Protein AF-A0A843D085-F1 (afdb_monomer_lite)

Sequence (127 aa):
MNTGEIKHKYNLVAVIAAVGAILALIGIVMAYMDPGFIDWFDLVVFALLVICAVQNIMPSIDKWRPILNIIIGIFAIIITSFDYIAIANGVEAESFMDVGYGIWIAFIGTILFTIFSISDYMYKRSE

Structure (mmCIF, N/CA/C/O backbone):
data_AF-A0A843D085-F1
#
_entry.id   AF-A0A843D085-F1
#
loop_
_atom_site.group_PDB
_atom_site.id
_atom_site.type_symbol
_atom_site.label_atom_id
_atom_site.label_alt_id
_atom_site.label_comp_id
_atom_site.label_asym_id
_atom_site.label_entity_id
_atom_site.label_seq_id
_atom_site.pdbx_PDB_ins_code
_atom_site.Cartn_x
_atom_site.Cartn_y
_atom_site.Cartn_z
_atom_site.occupancy
_atom_site.B_iso_or_equiv
_atom_site.auth_seq_id
_atom_site.auth_comp_id
_atom_site.auth_asym_id
_atom_site.auth_atom_id
_atom_site.pdbx_PDB_model_num
ATOM 1 N N . MET A 1 1 ? -19.407 9.107 24.678 1.00 56.06 1 MET A N 1
ATOM 2 C CA . MET A 1 1 ? -19.463 8.750 23.244 1.00 56.06 1 MET A CA 1
ATOM 3 C C . MET A 1 1 ? -20.033 7.343 23.139 1.00 56.06 1 MET A C 1
ATOM 5 O O . MET A 1 1 ? -19.668 6.515 23.966 1.00 56.06 1 MET A O 1
ATOM 9 N N . ASN A 1 2 ? -20.962 7.087 22.219 1.00 66.00 2 ASN A N 1
ATOM 10 C CA . ASN A 1 2 ? -21.599 5.776 22.087 1.00 66.00 2 ASN A CA 1
ATOM 11 C C . ASN A 1 2 ? -20.595 4.780 21.472 1.00 66.00 2 ASN A C 1
ATOM 13 O O . ASN A 1 2 ? -20.092 5.008 20.373 1.00 66.00 2 ASN A O 1
ATOM 17 N N . THR A 1 3 ? -20.276 3.692 22.173 1.00 61.97 3 THR A N 1
ATOM 18 C CA . THR A 1 3 ? -19.277 2.688 21.750 1.00 61.97 3 THR A CA 1
ATOM 19 C C . THR A 1 3 ? -19.607 2.043 20.399 1.00 61.97 3 THR A C 1
ATOM 21 O O . THR A 1 3 ? -18.703 1.618 19.680 1.00 61.97 3 THR A O 1
ATOM 24 N N . GLY A 1 4 ? -20.886 2.023 20.003 1.00 66.94 4 GLY A N 1
ATOM 25 C CA . GLY A 1 4 ? -21.315 1.560 18.679 1.00 66.94 4 GLY A CA 1
ATOM 26 C C . GLY A 1 4 ? -20.873 2.466 17.521 1.00 66.94 4 GLY A C 1
ATOM 27 O O . GLY A 1 4 ? -20.440 1.965 16.484 1.00 66.94 4 GLY A O 1
ATOM 28 N N . GLU A 1 5 ? -20.915 3.790 17.697 1.00 66.69 5 GLU A N 1
ATOM 29 C CA . GLU A 1 5 ? -20.509 4.756 16.660 1.00 66.69 5 GLU A CA 1
ATOM 30 C C . GLU A 1 5 ? -18.995 4.735 16.426 1.00 66.69 5 GLU A C 1
ATOM 32 O O . GLU A 1 5 ? -18.532 4.830 15.290 1.00 66.69 5 GLU A O 1
ATOM 37 N N . ILE A 1 6 ? -18.232 4.564 17.506 1.00 64.50 6 ILE A N 1
ATOM 38 C CA . ILE A 1 6 ? -16.773 4.415 17.494 1.00 64.50 6 ILE A CA 1
ATOM 39 C C . ILE A 1 6 ? -16.367 3.188 16.666 1.00 64.50 6 ILE A C 1
ATOM 41 O O . ILE A 1 6 ? -15.570 3.286 15.731 1.00 64.50 6 ILE A O 1
ATOM 45 N N . LYS A 1 7 ? -16.987 2.034 16.944 1.00 67.38 7 LYS A N 1
ATOM 46 C CA . LYS A 1 7 ? -16.698 0.776 16.242 1.00 67.38 7 LYS A CA 1
ATOM 47 C C . LYS A 1 7 ? -17.035 0.848 14.748 1.00 67.38 7 LYS A C 1
ATOM 49 O O . LYS A 1 7 ? -16.314 0.286 13.925 1.00 67.38 7 LYS A O 1
ATOM 54 N N . HIS A 1 8 ? -18.106 1.553 14.385 1.00 70.50 8 HIS A N 1
ATOM 55 C CA . HIS A 1 8 ? -18.487 1.749 12.986 1.00 70.50 8 HIS A CA 1
ATOM 56 C C . HIS A 1 8 ? -17.480 2.626 12.225 1.00 70.50 8 HIS A C 1
ATOM 58 O O . HIS A 1 8 ? -17.078 2.272 11.117 1.00 70.50 8 HIS A O 1
ATOM 64 N N . LYS A 1 9 ? -17.015 3.725 12.837 1.00 71.25 9 LYS A N 1
ATOM 65 C CA . LYS A 1 9 ? -15.972 4.588 12.257 1.00 71.25 9 LYS A CA 1
ATOM 66 C C . LYS A 1 9 ? -14.658 3.834 12.049 1.00 71.25 9 LYS A C 1
ATOM 68 O O . LYS A 1 9 ? -14.076 3.939 10.974 1.00 71.25 9 LYS A O 1
ATOM 73 N N . TYR A 1 10 ? -14.240 3.032 13.028 1.00 72.75 10 TYR A N 1
ATOM 74 C CA . TYR A 1 10 ? -13.047 2.188 12.918 1.00 72.75 10 TYR A CA 1
ATOM 75 C C . TYR A 1 10 ? -13.136 1.207 11.735 1.00 72.75 10 TYR A C 1
ATOM 77 O O . TYR A 1 10 ? -12.223 1.129 10.911 1.00 72.75 10 TYR A O 1
ATOM 85 N N . ASN A 1 11 ? -14.270 0.513 11.596 1.00 76.88 11 ASN A N 1
ATOM 86 C CA . ASN A 1 11 ? -14.483 -0.412 10.483 1.00 76.88 11 ASN A CA 1
ATOM 87 C C . ASN A 1 11 ? -14.422 0.296 9.122 1.00 76.88 11 ASN A C 1
ATOM 89 O O . ASN A 1 11 ? -13.852 -0.246 8.179 1.00 76.88 11 ASN A O 1
ATOM 93 N N . LEU A 1 12 ? -14.972 1.508 9.017 1.00 82.44 12 LEU A N 1
ATOM 94 C CA . LEU A 1 12 ? -14.929 2.280 7.778 1.00 82.44 12 LEU A CA 1
ATOM 95 C C . LEU A 1 12 ? -13.491 2.667 7.392 1.00 82.44 12 LEU A C 1
ATOM 97 O O . LEU A 1 12 ? -13.108 2.492 6.238 1.00 82.44 12 LEU A O 1
ATOM 101 N N . VAL A 1 13 ? -12.682 3.142 8.345 1.00 83.94 13 VAL A N 1
ATOM 102 C CA . VAL A 1 13 ? -11.276 3.516 8.091 1.00 83.94 13 VAL A CA 1
ATOM 103 C C . VAL A 1 13 ? -10.455 2.303 7.643 1.00 83.94 13 VAL A C 1
ATOM 105 O O . VAL A 1 13 ? -9.710 2.400 6.667 1.00 83.94 13 VAL A O 1
ATOM 108 N N . ALA A 1 14 ? -10.634 1.152 8.297 1.00 79.00 14 ALA A N 1
ATOM 109 C CA . ALA A 1 14 ? -9.949 -0.086 7.928 1.00 79.00 14 ALA A CA 1
ATOM 110 C C . ALA A 1 14 ? -10.320 -0.558 6.509 1.00 79.00 14 ALA A C 1
ATOM 112 O O . ALA A 1 14 ? -9.439 -0.921 5.727 1.00 79.00 14 ALA A O 1
ATOM 113 N N . VAL A 1 15 ? -11.605 -0.480 6.141 1.00 83.00 15 VAL A N 1
ATOM 114 C CA . VAL A 1 15 ? -12.078 -0.828 4.791 1.00 83.00 15 VAL A CA 1
ATOM 115 C C . VAL A 1 15 ? -11.473 0.097 3.735 1.00 83.00 15 VAL A C 1
ATOM 117 O O . VAL A 1 15 ? -10.990 -0.387 2.714 1.00 83.00 15 VAL A O 1
ATOM 120 N N . ILE A 1 16 ? -11.436 1.412 3.971 1.00 85.12 16 ILE A N 1
ATOM 121 C CA . ILE A 1 16 ? -10.856 2.354 3.001 1.00 85.12 16 ILE A CA 1
ATOM 122 C C . ILE A 1 16 ? -9.341 2.133 2.856 1.00 85.12 16 ILE A C 1
ATOM 124 O O . ILE A 1 16 ? -8.825 2.154 1.737 1.00 85.12 16 ILE A O 1
ATOM 128 N N . ALA A 1 17 ? -8.631 1.849 3.953 1.00 85.31 17 ALA A N 1
ATOM 129 C CA . ALA A 1 17 ? -7.216 1.488 3.893 1.00 85.31 17 ALA A CA 1
ATOM 130 C C . ALA A 1 17 ? -6.990 0.213 3.057 1.00 85.31 17 ALA A C 1
ATOM 132 O O . ALA A 1 17 ? -6.090 0.183 2.218 1.00 85.31 17 ALA A O 1
ATOM 133 N N . ALA A 1 18 ? -7.834 -0.814 3.223 1.00 83.31 18 ALA A N 1
ATOM 134 C CA . ALA A 1 18 ? -7.769 -2.031 2.412 1.00 83.31 18 ALA A CA 1
ATOM 135 C C . ALA A 1 18 ? -7.980 -1.741 0.915 1.00 83.31 18 ALA A C 1
ATOM 137 O O . ALA A 1 18 ? -7.246 -2.266 0.080 1.00 83.31 18 ALA A O 1
ATOM 138 N N . VAL A 1 19 ? -8.932 -0.867 0.572 1.00 86.50 19 VAL A N 1
ATOM 139 C CA . VAL A 1 19 ? -9.175 -0.442 -0.817 1.00 86.50 19 VAL A CA 1
ATOM 140 C C . VAL A 1 19 ? -7.958 0.281 -1.399 1.00 86.50 19 VAL A C 1
ATOM 142 O O . VAL A 1 19 ? -7.558 -0.025 -2.520 1.00 86.50 19 VAL A O 1
ATOM 145 N N . GLY A 1 20 ? -7.324 1.181 -0.640 1.00 84.69 20 GLY A N 1
ATOM 146 C CA . GLY A 1 20 ? -6.084 1.843 -1.064 1.00 84.69 20 GLY A CA 1
ATOM 147 C C . GLY A 1 20 ? -4.961 0.845 -1.371 1.00 84.69 20 GLY A C 1
ATOM 148 O O . GLY A 1 20 ? -4.320 0.940 -2.416 1.00 84.69 20 GLY A O 1
ATOM 149 N N . ALA A 1 21 ? -4.779 -0.166 -0.516 1.00 84.69 21 ALA A N 1
ATOM 150 C CA . ALA A 1 21 ? -3.787 -1.219 -0.739 1.00 84.69 21 ALA A CA 1
ATOM 151 C C . ALA A 1 21 ? -4.098 -2.064 -1.990 1.00 84.69 21 ALA A C 1
ATOM 153 O O . ALA A 1 21 ? -3.189 -2.389 -2.747 1.00 84.69 21 ALA A O 1
ATOM 154 N N . ILE A 1 22 ? -5.370 -2.380 -2.257 1.00 85.44 22 ILE A N 1
ATOM 155 C CA . ILE A 1 22 ? -5.778 -3.106 -3.474 1.00 85.44 22 ILE A CA 1
ATOM 156 C C . ILE A 1 22 ? -5.497 -2.279 -4.732 1.00 85.44 22 ILE A C 1
ATOM 158 O O . ILE A 1 22 ? -4.961 -2.813 -5.700 1.00 85.44 22 ILE A O 1
ATOM 162 N N . LEU A 1 23 ? -5.813 -0.981 -4.718 1.00 84.62 23 LEU A N 1
ATOM 163 C CA . LEU A 1 23 ? -5.483 -0.082 -5.828 1.00 84.62 23 LEU A CA 1
ATOM 164 C C . LEU A 1 23 ? -3.971 -0.032 -6.060 1.00 84.62 23 LEU A C 1
ATOM 166 O O . LEU A 1 23 ? -3.532 -0.147 -7.200 1.00 84.62 23 LEU A O 1
ATOM 170 N N . ALA A 1 24 ? -3.181 0.047 -4.984 1.00 83.62 24 ALA A N 1
ATOM 171 C CA . ALA A 1 24 ? -1.727 0.000 -5.073 1.00 83.62 24 ALA A CA 1
ATOM 172 C C . ALA A 1 24 ? -1.240 -1.274 -5.782 1.00 83.62 24 ALA A C 1
ATOM 174 O O . ALA A 1 24 ? -0.467 -1.197 -6.731 1.00 83.62 24 ALA A O 1
ATOM 175 N N . LEU A 1 25 ? -1.748 -2.437 -5.363 1.00 83.31 25 LEU A N 1
ATOM 176 C CA . LEU A 1 25 ? -1.407 -3.736 -5.948 1.00 83.31 25 LEU A CA 1
ATOM 177 C C . LEU A 1 25 ? -1.776 -3.825 -7.430 1.00 83.31 25 LEU A C 1
ATOM 179 O O . LEU A 1 25 ? -0.977 -4.315 -8.221 1.00 83.31 25 LEU A O 1
ATOM 183 N N . ILE A 1 26 ? -2.964 -3.346 -7.810 1.00 83.81 26 ILE A N 1
ATOM 184 C CA . ILE A 1 26 ? -3.398 -3.320 -9.214 1.00 83.81 26 ILE A CA 1
ATOM 185 C C . ILE A 1 26 ? -2.441 -2.466 -10.041 1.00 83.81 26 ILE A C 1
ATOM 187 O O . ILE A 1 26 ? -1.992 -2.912 -11.091 1.00 83.81 26 ILE A O 1
ATOM 191 N N . GLY A 1 27 ? -2.104 -1.270 -9.557 1.00 78.44 27 GLY A N 1
ATOM 192 C CA . GLY A 1 27 ? -1.193 -0.380 -10.265 1.00 78.44 27 GLY A CA 1
ATOM 193 C C . GLY A 1 27 ? 0.196 -0.986 -10.461 1.00 78.44 27 GLY A C 1
ATOM 194 O O . GLY A 1 27 ? 0.730 -0.945 -11.564 1.00 78.44 27 GLY A O 1
ATOM 195 N N . ILE A 1 28 ? 0.729 -1.627 -9.417 1.00 78.69 28 ILE A N 1
ATOM 196 C CA . ILE A 1 28 ? 2.006 -2.349 -9.463 1.00 78.69 28 ILE A CA 1
ATOM 197 C C . ILE A 1 28 ? 1.951 -3.481 -10.504 1.00 78.69 28 ILE A C 1
ATOM 199 O O . ILE A 1 28 ? 2.817 -3.572 -11.368 1.00 78.69 28 ILE A O 1
ATOM 203 N N . VAL A 1 29 ? 0.905 -4.315 -10.484 1.00 79.75 29 VAL A N 1
ATOM 204 C CA . VAL A 1 29 ? 0.737 -5.403 -11.466 1.00 79.75 29 VAL A CA 1
ATOM 205 C C . VAL A 1 29 ? 0.637 -4.858 -12.887 1.00 79.75 29 VAL A C 1
ATOM 207 O O . VAL A 1 29 ? 1.285 -5.393 -13.779 1.00 79.75 29 VAL A O 1
ATOM 210 N N . MET A 1 30 ? -0.146 -3.799 -13.098 1.00 75.81 30 MET A N 1
ATOM 211 C CA . MET A 1 30 ? -0.306 -3.172 -14.411 1.00 75.81 30 MET A CA 1
ATOM 212 C C . MET A 1 30 ? 1.008 -2.583 -14.927 1.00 75.81 30 MET A C 1
ATOM 214 O O . MET A 1 30 ? 1.316 -2.752 -16.102 1.00 75.81 30 MET A O 1
ATOM 218 N N . ALA A 1 31 ? 1.794 -1.941 -14.059 1.00 73.75 31 ALA A N 1
ATOM 219 C CA . ALA A 1 31 ? 3.104 -1.410 -14.423 1.00 73.75 31 ALA A CA 1
ATOM 220 C C . ALA A 1 31 ? 4.102 -2.527 -14.791 1.00 73.75 31 ALA A C 1
ATOM 222 O O . ALA A 1 31 ? 4.947 -2.343 -15.661 1.00 73.75 31 ALA A O 1
ATOM 223 N N . TYR A 1 32 ? 3.987 -3.705 -14.174 1.00 70.62 32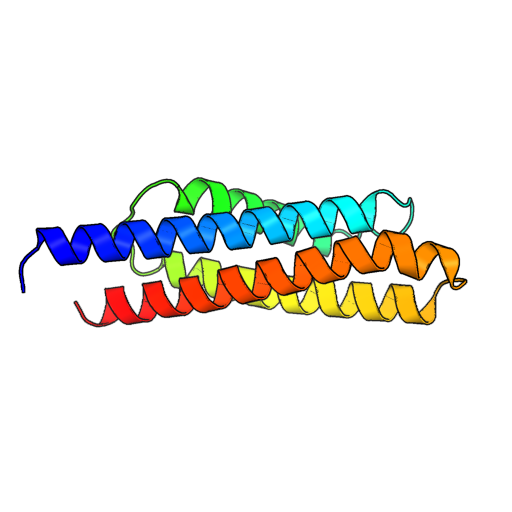 TYR A N 1
ATOM 224 C CA . TYR A 1 32 ? 4.919 -4.820 -14.378 1.00 70.62 32 TYR A CA 1
ATOM 225 C C . TYR A 1 32 ? 4.478 -5.868 -15.407 1.00 70.62 32 TYR A C 1
ATOM 227 O O . TYR A 1 32 ? 5.155 -6.885 -15.566 1.00 70.62 32 TYR A O 1
ATOM 235 N N . MET A 1 33 ? 3.371 -5.658 -16.128 1.00 69.06 33 MET A N 1
ATOM 236 C CA . MET A 1 33 ? 3.009 -6.526 -17.259 1.00 69.06 33 MET A CA 1
ATOM 237 C C . MET A 1 33 ? 3.990 -6.415 -18.443 1.00 69.06 33 MET A C 1
ATOM 239 O O . MET A 1 33 ? 3.922 -7.245 -19.349 1.00 69.06 33 MET A O 1
ATOM 243 N N . ASP A 1 34 ? 4.927 -5.460 -18.407 1.00 61.59 34 ASP A N 1
ATOM 244 C CA . ASP A 1 34 ? 6.024 -5.323 -19.367 1.00 61.59 34 ASP A CA 1
ATOM 245 C C . ASP A 1 34 ? 7.325 -5.971 -18.820 1.00 61.59 34 ASP A C 1
ATOM 247 O O . ASP A 1 34 ? 7.771 -5.644 -17.711 1.00 61.59 34 ASP A O 1
ATOM 251 N N . PRO A 1 35 ? 7.954 -6.925 -19.536 1.00 51.22 35 PRO A N 1
ATOM 252 C CA . PRO A 1 35 ? 9.081 -7.693 -19.013 1.00 51.22 35 PRO A CA 1
ATOM 253 C C . PRO A 1 35 ? 10.364 -6.850 -18.930 1.00 51.22 35 PRO A C 1
ATOM 255 O O . PRO A 1 35 ? 10.979 -6.534 -19.944 1.00 51.22 35 PRO A O 1
ATOM 258 N N . GLY A 1 36 ? 10.818 -6.554 -17.707 1.00 57.22 36 GLY A N 1
ATOM 259 C CA . GLY A 1 36 ? 12.134 -5.936 -17.475 1.00 57.22 36 GLY A CA 1
ATOM 260 C C . GLY A 1 36 ? 12.321 -5.158 -16.169 1.00 57.22 36 GLY A C 1
ATOM 261 O O . GLY A 1 36 ? 13.450 -4.782 -15.873 1.00 57.22 36 GLY A O 1
ATOM 262 N N . PHE A 1 37 ? 11.257 -4.933 -15.389 1.00 60.38 37 PHE A N 1
ATOM 263 C CA . PHE A 1 37 ? 11.257 -3.929 -14.312 1.00 60.38 37 PHE A CA 1
ATOM 264 C C . PHE A 1 37 ? 11.070 -4.456 -12.875 1.00 60.38 37 PHE A C 1
ATOM 266 O O . PHE A 1 37 ? 10.940 -3.643 -11.975 1.00 60.38 37 PHE A O 1
ATOM 273 N N . ILE A 1 38 ? 11.061 -5.774 -12.624 1.00 61.28 38 ILE A N 1
ATOM 274 C CA . ILE A 1 38 ? 10.846 -6.305 -11.260 1.00 61.28 38 ILE A CA 1
ATOM 275 C C . ILE A 1 38 ? 12.182 -6.535 -10.540 1.00 61.28 38 ILE A C 1
ATOM 277 O O . ILE A 1 38 ? 12.914 -7.471 -10.885 1.00 61.28 38 ILE A O 1
ATOM 281 N N . ASP A 1 39 ? 12.456 -5.747 -9.499 1.00 69.25 39 ASP A N 1
ATOM 282 C CA . ASP A 1 39 ? 13.500 -6.021 -8.508 1.00 69.25 39 ASP A CA 1
ATOM 283 C C . ASP A 1 39 ? 12.933 -6.820 -7.311 1.00 69.25 39 ASP A C 1
ATOM 285 O O . ASP A 1 39 ? 11.729 -6.880 -7.039 1.00 69.25 39 ASP A O 1
ATOM 289 N N . TRP A 1 40 ? 13.817 -7.459 -6.545 1.00 71.94 40 TRP A N 1
ATOM 290 C CA . TRP A 1 40 ? 13.475 -8.175 -5.315 1.00 71.94 40 TRP A CA 1
ATOM 291 C C . TRP A 1 40 ? 12.793 -7.277 -4.280 1.00 71.94 40 TRP A C 1
ATOM 293 O O . TRP A 1 40 ? 11.977 -7.761 -3.492 1.00 71.94 40 TRP A O 1
ATOM 303 N N . PHE A 1 41 ? 13.113 -5.983 -4.272 1.00 71.06 41 PHE A N 1
ATOM 304 C CA . PHE A 1 41 ? 12.506 -5.019 -3.359 1.00 71.06 41 PHE A CA 1
ATOM 305 C C . PHE A 1 41 ? 11.017 -4.783 -3.673 1.00 71.06 41 PHE A C 1
ATOM 307 O O . PHE A 1 41 ? 10.198 -4.714 -2.750 1.00 71.06 41 PHE A O 1
ATOM 314 N N . ASP A 1 42 ? 10.645 -4.799 -4.952 1.00 72.38 42 ASP A N 1
ATOM 315 C CA . ASP A 1 42 ? 9.264 -4.618 -5.416 1.00 72.38 42 ASP A CA 1
ATOM 316 C C . ASP A 1 42 ? 8.392 -5.810 -5.031 1.00 72.38 42 ASP A C 1
ATOM 318 O O . ASP A 1 42 ? 7.280 -5.649 -4.525 1.00 72.38 42 ASP A O 1
ATOM 322 N N . LEU A 1 43 ? 8.937 -7.025 -5.164 1.00 77.75 43 LEU A N 1
ATOM 323 C CA . LEU A 1 43 ? 8.276 -8.256 -4.723 1.00 77.75 43 LEU A CA 1
ATOM 324 C C . LEU A 1 43 ? 8.009 -8.261 -3.214 1.00 77.75 43 LEU A C 1
ATOM 326 O O . LEU A 1 43 ? 6.944 -8.703 -2.770 1.00 77.75 43 LEU A O 1
ATOM 330 N N . VAL A 1 44 ? 8.956 -7.760 -2.417 1.00 81.50 44 VAL A N 1
ATOM 331 C CA . VAL A 1 44 ? 8.800 -7.664 -0.960 1.00 81.50 44 VAL A CA 1
ATOM 332 C C . VAL A 1 44 ? 7.689 -6.681 -0.603 1.00 81.50 44 VAL A C 1
ATOM 334 O O . VAL A 1 44 ? 6.810 -7.018 0.193 1.00 81.50 44 VAL A O 1
ATOM 337 N N . VAL A 1 45 ? 7.678 -5.489 -1.199 1.00 77.69 45 VAL A N 1
ATOM 338 C CA . VAL A 1 45 ? 6.637 -4.490 -0.914 1.00 77.69 45 VAL A CA 1
ATOM 339 C C . VAL A 1 45 ? 5.270 -4.925 -1.432 1.00 77.69 45 VAL A C 1
ATOM 341 O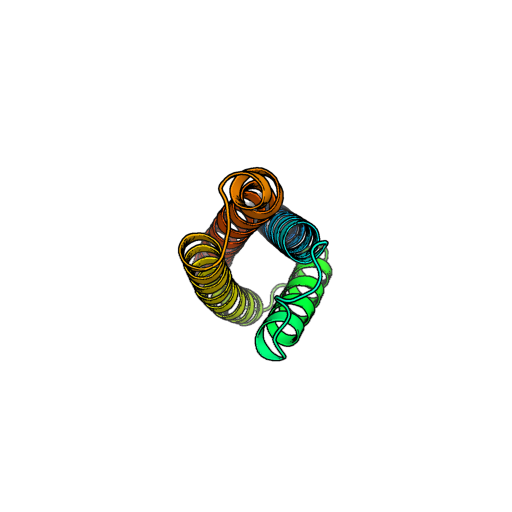 O . VAL A 1 45 ? 4.272 -4.738 -0.733 1.00 77.69 45 VAL A O 1
ATOM 344 N N . PHE A 1 46 ? 5.216 -5.593 -2.581 1.00 81.19 46 PHE A N 1
ATOM 345 C CA . PHE A 1 46 ? 3.997 -6.217 -3.082 1.00 81.19 46 PHE A CA 1
ATOM 346 C C . PHE A 1 46 ? 3.436 -7.237 -2.079 1.00 81.19 46 PHE A C 1
ATOM 348 O O . PHE A 1 46 ? 2.271 -7.150 -1.686 1.00 81.19 46 PHE A O 1
ATOM 355 N N . ALA A 1 47 ? 4.267 -8.162 -1.588 1.00 83.75 47 ALA A N 1
ATOM 356 C CA . ALA A 1 47 ? 3.846 -9.151 -0.596 1.00 83.75 47 ALA A CA 1
ATOM 357 C C . ALA A 1 47 ? 3.353 -8.495 0.708 1.00 83.75 47 ALA A C 1
ATOM 359 O O . ALA A 1 47 ? 2.334 -8.907 1.270 1.00 83.75 47 ALA A O 1
ATOM 360 N N . LEU A 1 48 ? 4.032 -7.441 1.167 1.00 82.19 48 LEU A N 1
ATOM 361 C CA . LEU A 1 48 ? 3.633 -6.677 2.349 1.00 82.19 48 LEU A CA 1
ATOM 362 C C . LEU A 1 48 ? 2.281 -5.973 2.155 1.00 82.19 48 LEU A C 1
ATOM 364 O O . LEU A 1 48 ? 1.438 -6.026 3.051 1.00 82.19 48 LEU A O 1
ATOM 368 N N . LEU A 1 49 ? 2.029 -5.385 0.984 1.00 80.94 49 LEU A N 1
ATOM 369 C CA . LEU A 1 49 ? 0.741 -4.770 0.646 1.00 80.94 49 LEU A CA 1
ATOM 370 C C . LEU A 1 49 ? -0.399 -5.797 0.591 1.00 80.94 49 LEU A C 1
ATOM 372 O O . LEU A 1 49 ? -1.489 -5.511 1.092 1.00 80.94 49 LEU A O 1
ATOM 376 N N . VAL A 1 50 ? -0.154 -7.001 0.061 1.00 84.25 50 VAL A N 1
ATOM 377 C CA . VAL A 1 50 ? -1.133 -8.106 0.095 1.00 84.25 50 VAL A CA 1
ATOM 378 C C . VAL A 1 50 ? -1.478 -8.473 1.537 1.00 84.25 50 VAL A C 1
ATOM 380 O O . VAL A 1 50 ? -2.657 -8.555 1.892 1.00 84.25 50 VAL A O 1
ATOM 383 N N . ILE A 1 51 ? -0.465 -8.645 2.391 1.00 83.38 51 ILE A N 1
ATOM 384 C CA . ILE A 1 51 ? -0.667 -8.948 3.813 1.00 83.38 51 ILE A CA 1
ATOM 385 C C . ILE A 1 51 ? -1.473 -7.827 4.482 1.00 83.38 51 ILE A C 1
ATOM 387 O O . ILE A 1 51 ? -2.445 -8.112 5.184 1.00 83.38 51 ILE A O 1
ATOM 391 N N . CYS A 1 52 ? -1.146 -6.559 4.221 1.00 80.19 52 CYS A N 1
ATOM 392 C CA . CYS A 1 52 ? -1.895 -5.414 4.736 1.00 80.19 52 CYS A CA 1
ATOM 393 C C . CYS A 1 52 ? -3.355 -5.410 4.281 1.00 80.19 52 CYS A C 1
ATOM 395 O O . CYS A 1 52 ? -4.243 -5.191 5.108 1.00 80.19 52 CYS A O 1
ATOM 397 N N . ALA A 1 53 ? -3.627 -5.646 2.996 1.00 79.38 53 ALA A N 1
ATOM 398 C CA . ALA A 1 53 ? -4.986 -5.675 2.462 1.00 79.38 53 ALA A CA 1
ATOM 399 C C . ALA A 1 53 ? -5.822 -6.764 3.151 1.00 79.38 53 ALA A C 1
ATOM 401 O O . ALA A 1 53 ? -6.898 -6.472 3.675 1.00 79.38 53 ALA A O 1
ATOM 402 N N . VAL A 1 54 ? -5.290 -7.988 3.245 1.00 80.81 54 VAL A N 1
ATOM 403 C CA . VAL A 1 54 ? -5.967 -9.118 3.904 1.00 80.81 54 VAL A CA 1
ATOM 404 C C . VAL A 1 54 ? -6.222 -8.821 5.374 1.00 80.81 54 VAL A C 1
ATOM 406 O O . VAL A 1 54 ? -7.329 -9.021 5.875 1.00 80.81 54 VAL A O 1
ATOM 409 N N . GLN A 1 55 ? -5.212 -8.305 6.069 1.00 75.88 55 GLN A N 1
ATOM 410 C CA . GLN A 1 55 ? -5.359 -7.967 7.469 1.00 75.88 55 GLN A CA 1
ATOM 411 C C . GLN A 1 55 ? -6.424 -6.870 7.658 1.00 75.88 55 GLN A C 1
ATOM 413 O O . GLN A 1 55 ? -7.209 -6.954 8.601 1.00 75.88 55 GLN A O 1
ATOM 418 N N . ASN A 1 56 ? -6.486 -5.843 6.796 1.00 74.81 56 ASN A N 1
ATOM 419 C CA . ASN A 1 56 ? -7.393 -4.687 6.953 1.00 74.81 56 ASN A CA 1
ATOM 420 C C . ASN A 1 56 ? -8.866 -5.000 6.686 1.00 74.81 56 ASN A C 1
ATOM 422 O O . ASN A 1 56 ? -9.726 -4.246 7.135 1.00 74.81 56 ASN A O 1
ATOM 426 N N . ILE A 1 57 ? -9.166 -6.141 6.070 1.00 69.50 57 ILE A N 1
ATOM 427 C CA . ILE A 1 57 ? -10.538 -6.646 5.944 1.00 69.50 57 ILE A CA 1
ATOM 428 C C . ILE A 1 57 ? -11.089 -7.111 7.303 1.00 69.50 57 ILE A C 1
ATOM 430 O O . ILE A 1 57 ? -12.296 -7.047 7.538 1.00 69.50 57 ILE A O 1
ATOM 434 N N . MET A 1 58 ? -10.222 -7.541 8.226 1.00 67.00 58 MET A N 1
ATOM 435 C CA . MET A 1 58 ? -10.629 -7.943 9.571 1.00 67.00 58 MET A CA 1
ATOM 436 C C . MET A 1 58 ? -10.435 -6.793 10.572 1.00 67.00 58 MET A C 1
ATOM 438 O O . MET A 1 58 ? -9.314 -6.299 10.728 1.00 67.00 58 MET A O 1
ATOM 442 N N . PRO A 1 59 ? -11.486 -6.379 11.304 1.00 62.28 59 PRO A N 1
ATOM 443 C CA . PRO A 1 59 ? -11.357 -5.399 12.378 1.00 62.28 59 PRO A CA 1
ATOM 444 C C . PRO A 1 59 ? -10.374 -5.891 13.453 1.00 62.28 59 PRO A C 1
ATOM 446 O O . PRO A 1 59 ? -10.523 -6.998 13.967 1.00 62.28 59 PRO A O 1
ATOM 449 N N . SER A 1 60 ? -9.387 -5.073 13.824 1.00 69.00 60 SER A N 1
ATOM 450 C CA . SER A 1 60 ? -8.429 -5.369 14.897 1.00 69.00 60 SER A CA 1
ATOM 451 C C . SER A 1 60 ? -8.222 -4.171 15.821 1.00 69.00 60 SER A C 1
ATOM 453 O O . SER A 1 60 ? -7.916 -3.064 15.382 1.00 69.00 60 SER A O 1
ATOM 455 N N . ILE A 1 61 ? -8.298 -4.410 17.128 1.00 68.00 61 ILE A N 1
ATOM 456 C CA . ILE A 1 61 ? -7.984 -3.407 18.158 1.00 68.00 61 ILE A CA 1
ATOM 457 C C . ILE A 1 61 ? -6.475 -3.185 18.349 1.00 68.00 61 ILE A C 1
ATOM 459 O O . ILE A 1 61 ? -6.074 -2.376 19.181 1.00 68.00 61 ILE A O 1
ATOM 463 N N . ASP A 1 62 ? -5.628 -3.889 17.594 1.00 78.94 62 ASP A N 1
ATOM 464 C CA . ASP A 1 62 ? -4.181 -3.731 17.689 1.00 78.94 62 ASP A CA 1
ATOM 465 C C . ASP A 1 62 ? -3.746 -2.320 17.248 1.00 78.94 62 ASP A C 1
ATOM 467 O O . ASP A 1 62 ? -4.058 -1.859 16.138 1.00 78.94 62 ASP A O 1
ATOM 471 N N . LYS A 1 63 ? -3.023 -1.643 18.148 1.00 77.88 63 LYS A N 1
ATOM 472 C CA . LYS A 1 63 ? -2.483 -0.289 17.976 1.00 77.88 63 LYS A CA 1
ATOM 473 C C . LYS A 1 63 ? -1.212 -0.271 17.115 1.00 77.88 63 LYS A C 1
ATOM 475 O O . LYS A 1 63 ? -0.892 0.771 16.548 1.00 77.88 63 LYS A O 1
ATOM 480 N N . TRP A 1 64 ? -0.518 -1.403 16.969 1.00 80.88 64 TRP A N 1
ATOM 481 C CA . TRP A 1 64 ? 0.713 -1.519 16.170 1.00 80.88 64 TRP A CA 1
ATOM 482 C C . TRP A 1 64 ? 0.451 -1.751 14.689 1.00 80.88 64 TRP A C 1
ATOM 484 O O . TRP A 1 64 ? 1.206 -1.308 13.827 1.00 80.88 64 TRP A O 1
ATOM 494 N N . ARG A 1 65 ? -0.662 -2.405 14.388 1.00 82.44 65 ARG A N 1
ATOM 495 C CA . ARG A 1 65 ? -1.107 -2.699 13.032 1.00 82.44 65 ARG A CA 1
ATOM 496 C C . ARG A 1 65 ? -1.157 -1.485 12.091 1.00 82.44 65 ARG A C 1
ATOM 498 O O . ARG A 1 65 ? -0.592 -1.576 11.003 1.00 82.44 65 ARG A O 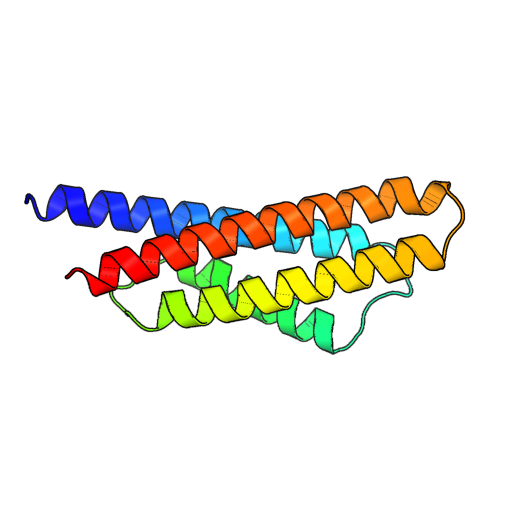1
ATOM 505 N N . PRO A 1 66 ? -1.752 -0.337 12.467 1.00 82.81 66 PRO A N 1
ATOM 506 C CA . PRO A 1 66 ? -1.720 0.834 11.599 1.00 82.81 66 PRO A CA 1
ATOM 507 C C . PRO A 1 66 ? -0.310 1.421 11.442 1.00 82.81 66 PRO A C 1
ATOM 509 O O . PRO A 1 66 ? -0.005 1.935 10.374 1.00 82.81 66 PRO A O 1
ATOM 512 N N . ILE A 1 67 ? 0.587 1.284 12.428 1.00 85.31 67 ILE A N 1
ATOM 513 C CA . ILE A 1 67 ? 1.993 1.713 12.293 1.00 85.31 67 ILE A CA 1
ATOM 514 C C . ILE A 1 67 ? 2.705 0.896 11.211 1.00 85.31 67 ILE A C 1
ATOM 516 O O . ILE A 1 67 ? 3.363 1.469 10.345 1.00 85.31 67 ILE A O 1
ATOM 520 N N . LEU A 1 68 ? 2.542 -0.430 11.225 1.00 85.19 68 LEU A N 1
ATOM 521 C CA . LEU A 1 68 ? 3.104 -1.304 10.191 1.00 85.19 68 LEU A CA 1
ATOM 522 C C . LEU A 1 68 ? 2.570 -0.941 8.801 1.00 85.19 68 LEU A C 1
ATOM 524 O O . LEU A 1 68 ? 3.350 -0.824 7.858 1.00 85.19 68 LEU A O 1
ATOM 528 N N . ASN A 1 69 ? 1.266 -0.680 8.690 1.00 85.81 69 ASN A N 1
ATOM 529 C CA . ASN A 1 69 ? 0.661 -0.241 7.436 1.00 85.81 69 ASN A CA 1
ATOM 530 C C . ASN A 1 69 ? 1.260 1.085 6.932 1.00 85.81 69 ASN A C 1
ATOM 532 O O . ASN A 1 69 ? 1.534 1.213 5.744 1.00 85.81 69 ASN A O 1
ATOM 536 N N . ILE A 1 70 ? 1.503 2.060 7.816 1.00 86.00 70 ILE A N 1
ATOM 537 C CA . ILE A 1 70 ? 2.131 3.341 7.445 1.00 86.00 70 ILE A CA 1
ATOM 538 C C . ILE A 1 70 ? 3.536 3.113 6.884 1.00 86.00 70 ILE A C 1
ATOM 540 O O . ILE A 1 70 ? 3.870 3.667 5.841 1.00 86.00 70 ILE A O 1
ATOM 544 N N . ILE A 1 71 ? 4.346 2.288 7.554 1.00 86.88 71 ILE A N 1
ATOM 545 C CA . ILE A 1 71 ? 5.708 1.964 7.107 1.00 86.88 71 ILE A CA 1
ATOM 546 C C . ILE A 1 71 ? 5.669 1.347 5.702 1.00 8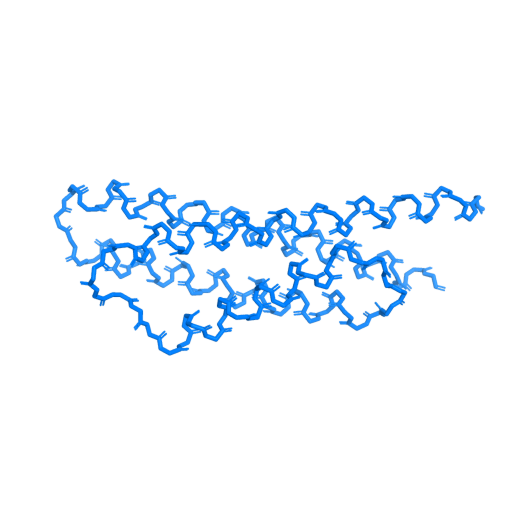6.88 71 ILE A C 1
ATOM 548 O O . ILE A 1 71 ? 6.394 1.788 4.813 1.00 86.88 71 ILE A O 1
ATOM 552 N N . ILE A 1 72 ? 4.782 0.373 5.487 1.00 86.38 72 ILE A N 1
ATOM 553 C CA . ILE A 1 72 ? 4.605 -0.299 4.192 1.00 86.38 72 ILE A CA 1
ATOM 554 C C . ILE A 1 72 ? 4.131 0.691 3.121 1.00 86.38 72 ILE A C 1
ATOM 556 O O . ILE A 1 72 ? 4.640 0.675 2.004 1.00 86.38 72 ILE A O 1
ATOM 560 N N . GLY A 1 73 ? 3.211 1.592 3.468 1.00 84.62 73 GLY A N 1
ATOM 561 C CA . GLY A 1 73 ? 2.717 2.629 2.566 1.00 84.62 73 GLY A CA 1
ATOM 562 C C . GLY A 1 73 ? 3.811 3.600 2.121 1.00 84.62 73 GLY A C 1
ATOM 563 O O . GLY A 1 73 ? 3.917 3.893 0.933 1.00 84.62 73 GLY A O 1
ATOM 564 N N . ILE A 1 74 ? 4.686 4.023 3.039 1.00 86.31 74 ILE A N 1
ATOM 565 C CA . ILE A 1 74 ? 5.844 4.874 2.723 1.00 86.31 74 ILE A CA 1
ATOM 566 C C . ILE A 1 74 ? 6.812 4.153 1.782 1.00 86.31 74 ILE A C 1
ATOM 568 O O . ILE A 1 74 ? 7.225 4.735 0.781 1.00 86.31 74 ILE A O 1
ATOM 572 N N . PHE A 1 75 ? 7.156 2.892 2.066 1.00 86.25 75 PHE A N 1
ATOM 573 C CA . PHE A 1 75 ? 8.024 2.117 1.176 1.00 86.25 75 PHE A CA 1
ATOM 574 C C . PHE A 1 75 ? 7.423 1.971 -0.222 1.00 86.25 75 PHE A C 1
ATOM 576 O O . PHE A 1 75 ? 8.131 2.145 -1.209 1.00 86.25 75 PHE A O 1
ATOM 583 N N . ALA A 1 76 ? 6.116 1.736 -0.315 1.00 83.44 76 ALA A N 1
ATOM 584 C CA . ALA A 1 76 ? 5.430 1.627 -1.594 1.00 83.44 76 ALA A CA 1
ATOM 585 C C . ALA A 1 76 ? 5.405 2.953 -2.377 1.00 83.44 76 ALA A C 1
ATOM 587 O O . ALA A 1 76 ? 5.608 2.946 -3.589 1.00 83.44 76 ALA A O 1
ATOM 588 N N . ILE A 1 77 ? 5.237 4.098 -1.705 1.00 84.88 77 ILE A N 1
ATOM 589 C CA . ILE A 1 77 ? 5.365 5.426 -2.336 1.00 84.88 77 ILE A CA 1
ATOM 590 C C . ILE A 1 77 ? 6.780 5.625 -2.893 1.00 84.88 77 ILE A C 1
ATOM 592 O O . ILE A 1 77 ? 6.946 6.114 -4.009 1.00 84.88 77 ILE A O 1
ATOM 596 N N . ILE A 1 78 ? 7.805 5.243 -2.126 1.00 84.25 78 ILE A N 1
ATOM 597 C CA . ILE A 1 78 ? 9.206 5.371 -2.543 1.00 84.25 78 ILE A CA 1
ATOM 598 C C . ILE A 1 78 ? 9.475 4.519 -3.788 1.00 84.25 78 ILE A C 1
ATOM 600 O O . ILE A 1 78 ? 10.006 5.042 -4.764 1.00 84.25 78 ILE A O 1
ATOM 604 N N . ILE A 1 79 ? 9.070 3.246 -3.780 1.00 81.31 79 ILE A N 1
ATOM 605 C CA . ILE A 1 79 ? 9.252 2.331 -4.918 1.00 81.31 79 ILE A CA 1
ATOM 606 C C . ILE A 1 79 ? 8.547 2.849 -6.162 1.00 81.31 79 ILE A C 1
ATOM 608 O O . ILE A 1 79 ? 9.184 3.060 -7.184 1.00 81.31 79 ILE A O 1
ATOM 612 N N . THR A 1 80 ? 7.253 3.151 -6.054 1.00 78.31 80 THR A N 1
ATOM 613 C CA . THR A 1 80 ? 6.470 3.627 -7.204 1.00 78.31 80 THR A CA 1
ATOM 614 C C . THR A 1 80 ? 7.025 4.932 -7.784 1.00 78.31 80 THR A C 1
ATOM 616 O O . THR A 1 80 ? 6.923 5.169 -8.986 1.00 78.31 80 THR A O 1
ATOM 619 N N . SER A 1 81 ? 7.678 5.759 -6.958 1.00 79.81 81 SER A N 1
ATOM 620 C CA . SER A 1 81 ? 8.408 6.947 -7.421 1.00 79.81 81 SER A CA 1
ATOM 621 C C . SER A 1 81 ? 9.691 6.592 -8.179 1.00 79.81 81 SER A C 1
ATOM 623 O O . SER A 1 81 ? 10.004 7.241 -9.177 1.00 79.81 81 SER A O 1
ATOM 625 N N . PHE A 1 82 ? 10.443 5.584 -7.728 1.00 78.12 82 PHE A N 1
ATOM 626 C CA . PHE A 1 82 ? 11.619 5.091 -8.448 1.00 78.12 82 PHE A CA 1
ATOM 627 C C . PHE A 1 82 ? 11.239 4.449 -9.781 1.00 78.12 82 PHE A C 1
ATOM 629 O O . PHE A 1 82 ? 11.869 4.774 -10.787 1.00 78.12 82 PHE A O 1
ATOM 636 N N . ASP A 1 83 ? 10.177 3.647 -9.810 1.00 75.69 83 ASP A N 1
ATOM 637 C CA . ASP A 1 83 ? 9.645 3.047 -11.036 1.00 75.69 83 ASP A CA 1
ATOM 638 C C . ASP A 1 83 ? 9.248 4.127 -12.041 1.00 75.69 83 ASP A C 1
ATOM 640 O O . ASP A 1 83 ? 9.676 4.096 -13.195 1.00 75.69 83 ASP A O 1
ATOM 644 N N . TYR A 1 84 ? 8.519 5.155 -11.587 1.00 76.44 84 TYR A N 1
ATOM 645 C CA . TYR A 1 84 ? 8.169 6.310 -12.416 1.00 76.44 84 TYR A CA 1
ATOM 646 C C . TYR A 1 84 ? 9.398 6.953 -13.068 1.00 76.44 84 TYR A C 1
ATOM 648 O O . TYR A 1 84 ? 9.401 7.235 -14.267 1.00 76.44 84 TYR A O 1
ATOM 656 N N . ILE A 1 85 ? 10.451 7.187 -12.281 1.00 74.00 85 ILE A N 1
ATOM 657 C CA . ILE A 1 85 ? 11.688 7.815 -12.756 1.00 74.00 85 ILE A CA 1
ATOM 658 C C . ILE A 1 85 ? 12.433 6.887 -13.723 1.00 74.00 85 ILE A C 1
ATOM 660 O O . ILE A 1 85 ? 12.943 7.355 -14.742 1.00 74.00 85 ILE A O 1
ATOM 664 N N . ALA A 1 86 ? 12.504 5.588 -13.431 1.00 71.69 86 ALA A N 1
ATOM 665 C CA . ALA A 1 86 ? 13.160 4.605 -14.288 1.00 71.69 86 ALA A CA 1
ATOM 666 C C . ALA A 1 86 ? 12.480 4.521 -15.662 1.00 71.69 86 ALA A C 1
ATOM 668 O O . ALA A 1 86 ? 13.157 4.547 -16.689 1.00 71.69 86 ALA A O 1
ATOM 669 N N . ILE A 1 87 ? 11.148 4.514 -15.681 1.00 69.62 87 ILE A N 1
ATOM 670 C CA . ILE A 1 87 ? 10.348 4.473 -16.908 1.00 69.62 87 IL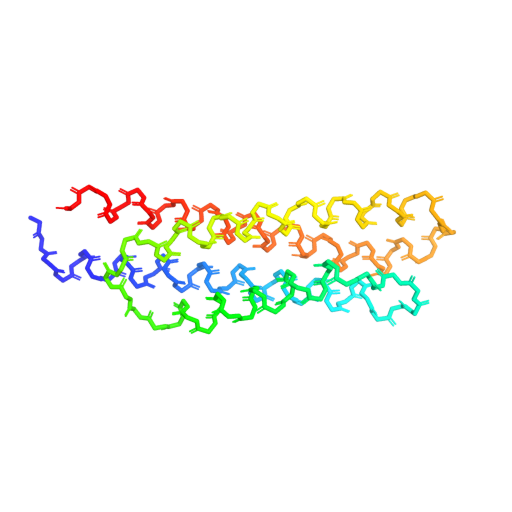E A CA 1
ATOM 671 C C . ILE A 1 87 ? 10.438 5.797 -17.675 1.00 69.62 87 ILE A C 1
ATOM 673 O O . ILE A 1 87 ? 10.630 5.783 -18.889 1.00 69.62 87 ILE A O 1
ATOM 677 N N . ALA A 1 88 ? 10.421 6.943 -16.985 1.00 67.75 88 ALA A N 1
ATOM 678 C CA . ALA A 1 88 ? 10.636 8.251 -17.612 1.00 67.75 88 ALA A CA 1
ATOM 679 C C . ALA A 1 88 ? 12.015 8.382 -18.283 1.00 67.75 88 ALA A C 1
ATOM 681 O O . ALA A 1 88 ? 12.146 9.068 -19.295 1.00 67.75 88 ALA A O 1
ATOM 682 N N . ASN A 1 89 ? 13.041 7.737 -17.723 1.00 68.19 89 ASN A N 1
ATOM 683 C CA . ASN A 1 89 ? 14.410 7.788 -18.239 1.00 68.19 89 ASN A CA 1
ATOM 684 C C . ASN A 1 89 ? 14.714 6.710 -19.293 1.00 68.19 89 ASN A C 1
ATOM 686 O O . ASN A 1 89 ? 15.733 6.812 -19.977 1.00 68.19 89 ASN A O 1
ATOM 690 N N . GLY A 1 90 ? 13.892 5.662 -19.383 1.00 60.91 90 GLY A N 1
ATOM 691 C CA . GLY A 1 90 ? 14.235 4.423 -20.079 1.00 60.91 90 GLY A CA 1
ATOM 692 C C . GLY A 1 90 ? 13.511 4.154 -21.394 1.00 60.91 90 GLY A C 1
ATOM 693 O O . GLY A 1 90 ? 13.938 3.233 -22.088 1.00 60.91 90 GLY A O 1
ATOM 694 N N . VAL A 1 91 ? 12.439 4.880 -21.753 1.00 59.50 91 VAL A N 1
ATOM 695 C CA . VAL A 1 91 ? 11.569 4.409 -22.848 1.00 59.50 91 VAL A CA 1
ATOM 696 C C . VAL A 1 91 ? 11.047 5.465 -23.826 1.00 59.50 91 VAL A C 1
ATOM 698 O O . VAL A 1 91 ? 10.891 6.640 -23.504 1.00 59.50 91 VAL A O 1
ATOM 701 N N . GLU A 1 92 ? 10.773 5.002 -25.051 1.00 57.53 92 GLU A N 1
ATOM 702 C CA . GLU A 1 92 ? 9.995 5.703 -26.074 1.00 57.53 92 GLU A CA 1
ATOM 703 C C . GLU A 1 92 ? 8.560 5.979 -25.580 1.00 57.53 92 GLU A C 1
ATOM 705 O O . GLU A 1 92 ? 8.009 5.243 -24.764 1.00 57.53 92 GLU A O 1
ATOM 710 N N . ALA A 1 93 ? 7.938 7.051 -26.080 1.00 52.97 93 ALA A N 1
ATOM 711 C CA . ALA A 1 93 ? 6.700 7.621 -25.536 1.00 52.97 93 ALA A CA 1
ATOM 712 C C . ALA A 1 93 ? 5.483 6.666 -25.469 1.00 52.97 93 ALA A C 1
ATOM 714 O O . ALA A 1 93 ? 4.542 6.950 -24.728 1.00 52.97 93 ALA A O 1
ATOM 715 N N . GLU A 1 94 ? 5.478 5.557 -26.218 1.00 52.97 94 GLU A N 1
ATOM 716 C CA . GLU A 1 94 ? 4.375 4.585 -26.230 1.00 52.97 94 GLU A CA 1
ATOM 717 C C . GLU A 1 94 ? 4.303 3.730 -24.957 1.00 52.97 94 GLU A C 1
ATOM 719 O O . GLU A 1 94 ? 3.215 3.587 -24.402 1.00 52.97 94 GLU A O 1
ATOM 724 N N . SER A 1 95 ? 5.424 3.239 -24.415 1.00 57.53 95 SER A N 1
ATOM 725 C CA . SER A 1 95 ? 5.372 2.446 -23.171 1.00 57.53 95 SER A CA 1
ATOM 726 C C . SER A 1 95 ? 5.064 3.314 -21.945 1.00 57.53 95 SER A C 1
ATOM 728 O O . SER A 1 95 ? 4.504 2.841 -20.957 1.00 57.53 95 SER A O 1
ATOM 730 N N . PHE A 1 96 ? 5.393 4.610 -22.012 1.00 57.88 96 PHE A N 1
ATOM 731 C CA . PHE A 1 96 ? 5.110 5.553 -20.938 1.00 57.88 96 PHE A CA 1
ATOM 732 C C . PHE A 1 96 ? 3.601 5.743 -20.742 1.00 57.88 96 PHE A C 1
ATOM 734 O O . PHE A 1 96 ? 3.164 6.016 -19.625 1.00 57.88 96 PHE A O 1
ATOM 741 N N . MET A 1 97 ? 2.790 5.574 -21.796 1.00 61.12 97 MET A N 1
ATOM 742 C CA . MET A 1 97 ? 1.334 5.603 -21.660 1.00 61.12 97 MET A CA 1
ATOM 743 C C . MET A 1 97 ? 0.827 4.369 -20.909 1.00 61.12 97 MET A C 1
ATOM 745 O O . MET A 1 97 ? 0.177 4.534 -19.879 1.00 61.12 97 MET A O 1
ATOM 749 N N . ASP A 1 98 ? 1.168 3.155 -21.342 1.00 62.84 98 ASP A N 1
ATOM 750 C CA . ASP A 1 98 ? 0.615 1.928 -20.748 1.00 62.84 98 ASP A CA 1
ATOM 751 C C . ASP A 1 98 ? 1.161 1.649 -19.338 1.00 62.84 98 ASP A C 1
ATOM 753 O O . ASP A 1 98 ? 0.394 1.396 -18.401 1.00 62.84 98 ASP A O 1
ATOM 757 N N . VAL A 1 99 ? 2.473 1.789 -19.144 1.00 69.56 99 VAL A N 1
ATOM 758 C CA . VAL A 1 99 ? 3.122 1.575 -17.844 1.00 69.56 99 VAL A CA 1
ATOM 759 C C . VAL A 1 99 ? 2.858 2.750 -16.894 1.00 69.56 99 VAL A C 1
ATOM 761 O O . VAL A 1 99 ? 2.647 2.559 -15.691 1.00 69.56 99 VAL A O 1
ATOM 764 N N . GLY A 1 100 ? 2.782 3.974 -17.426 1.00 73.25 100 GLY A N 1
ATOM 765 C CA . GLY A 1 100 ? 2.498 5.174 -16.641 1.00 73.25 100 GLY A CA 1
ATOM 766 C C . GLY A 1 100 ? 1.145 5.110 -15.938 1.00 73.25 100 GLY A C 1
ATOM 767 O O . GLY A 1 100 ? 1.057 5.483 -14.767 1.00 73.25 100 GLY A O 1
ATOM 768 N N . TYR A 1 101 ? 0.099 4.582 -16.585 1.00 76.44 101 TYR A N 1
ATOM 769 C CA . TYR A 1 101 ? -1.202 4.395 -15.928 1.00 76.44 101 TYR A CA 1
ATOM 770 C C . TYR A 1 101 ? -1.125 3.440 -14.732 1.00 76.44 101 TYR A C 1
ATOM 772 O O . TYR A 1 101 ? -1.707 3.738 -13.685 1.00 76.44 101 TYR A O 1
ATOM 780 N N . GLY A 1 102 ? -0.381 2.336 -14.855 1.00 79.12 102 GLY A N 1
ATOM 781 C CA . GLY A 1 102 ? -0.132 1.413 -13.745 1.00 79.12 102 GLY A CA 1
ATOM 782 C C . GLY A 1 102 ? 0.541 2.116 -12.565 1.00 79.12 102 GLY A C 1
ATOM 783 O O . GLY A 1 102 ? 0.039 2.065 -11.439 1.00 79.12 102 GLY A O 1
ATOM 784 N N . ILE A 1 103 ? 1.601 2.882 -12.831 1.00 80.69 103 ILE A N 1
ATOM 785 C CA . ILE A 1 103 ? 2.310 3.644 -11.794 1.00 80.69 103 ILE A CA 1
ATOM 786 C C . ILE A 1 103 ? 1.400 4.679 -11.124 1.00 80.69 103 ILE A C 1
ATOM 788 O O . ILE A 1 103 ? 1.408 4.798 -9.900 1.00 80.69 103 ILE A O 1
ATOM 792 N N . TRP A 1 104 ? 0.582 5.412 -11.883 1.00 82.06 104 TRP A N 1
ATOM 793 C CA . TRP A 1 104 ? -0.341 6.399 -11.311 1.00 82.06 104 TRP A CA 1
ATOM 794 C C . TRP A 1 104 ? -1.380 5.756 -10.392 1.00 82.06 104 TRP A C 1
ATOM 796 O O . TRP A 1 104 ? -1.643 6.270 -9.300 1.00 82.06 104 TRP A O 1
ATOM 806 N N . ILE A 1 105 ? -1.944 4.617 -10.799 1.00 85.31 105 ILE A N 1
ATOM 807 C CA . ILE A 1 105 ? -2.867 3.840 -9.964 1.00 85.31 105 ILE A CA 1
ATOM 808 C C . ILE A 1 105 ? -2.146 3.365 -8.692 1.00 85.31 105 ILE A C 1
ATOM 810 O O . ILE A 1 105 ? -2.704 3.478 -7.594 1.00 85.31 105 ILE A O 1
ATOM 814 N N . ALA A 1 106 ? -0.893 2.917 -8.819 1.00 84.88 106 ALA A N 1
ATOM 815 C CA . ALA A 1 106 ? -0.078 2.480 -7.693 1.00 84.88 106 ALA A CA 1
ATOM 816 C C . ALA A 1 106 ? 0.173 3.627 -6.702 1.00 84.88 106 ALA A C 1
ATOM 818 O O . ALA A 1 106 ? -0.060 3.501 -5.497 1.00 84.88 106 ALA A O 1
ATOM 819 N N . PHE A 1 107 ? 0.578 4.783 -7.216 1.00 85.31 107 PHE A N 1
ATOM 820 C CA . PHE A 1 107 ? 0.896 5.970 -6.435 1.00 85.31 107 PHE A CA 1
ATOM 821 C C . PHE A 1 107 ? -0.330 6.508 -5.681 1.00 85.31 107 PHE A C 1
ATOM 823 O O . PHE A 1 107 ? -0.279 6.765 -4.477 1.00 85.31 107 PHE A O 1
ATOM 830 N N . ILE A 1 108 ? -1.480 6.606 -6.352 1.00 87.50 108 ILE A N 1
ATOM 831 C CA . ILE A 1 108 ? -2.726 7.055 -5.716 1.00 87.50 108 ILE A CA 1
ATOM 832 C C . ILE A 1 108 ? -3.180 6.048 -4.649 1.00 87.50 108 ILE A C 1
ATOM 834 O O . ILE A 1 108 ? -3.543 6.446 -3.537 1.00 87.50 108 ILE A O 1
ATOM 838 N N . GLY A 1 109 ? -3.130 4.748 -4.955 1.00 87.44 109 GLY A N 1
ATOM 839 C CA . GLY A 1 109 ? -3.500 3.691 -4.015 1.00 87.44 109 GLY A CA 1
ATOM 840 C C . GLY A 1 109 ? -2.650 3.706 -2.742 1.00 87.44 109 GLY A C 1
ATOM 841 O O . GLY A 1 109 ? -3.190 3.656 -1.633 1.00 87.44 109 GLY A O 1
ATOM 842 N N . THR A 1 110 ? -1.330 3.857 -2.884 1.00 86.69 110 THR A N 1
ATOM 843 C CA . THR A 1 110 ? -0.390 3.898 -1.749 1.00 86.69 110 THR A CA 1
ATOM 844 C C . THR A 1 110 ? -0.565 5.148 -0.886 1.00 86.69 110 THR A C 1
ATOM 846 O O . THR A 1 110 ? -0.533 5.040 0.345 1.00 86.69 110 THR A O 1
ATOM 849 N N . ILE A 1 111 ? -0.838 6.315 -1.481 1.00 88.00 111 ILE A N 1
ATOM 850 C CA . ILE A 1 111 ? -1.163 7.539 -0.730 1.00 88.00 111 ILE A CA 1
ATOM 851 C C . ILE A 1 111 ? -2.438 7.347 0.091 1.00 88.00 111 ILE A C 1
ATOM 853 O O . ILE A 1 111 ? -2.436 7.614 1.297 1.00 88.00 111 ILE A O 1
ATOM 857 N N . LEU A 1 112 ? -3.517 6.860 -0.532 1.00 88.75 112 LEU A N 1
ATOM 858 C CA . LEU A 1 112 ? -4.782 6.612 0.163 1.00 88.75 112 LEU A CA 1
ATOM 859 C C . LEU A 1 112 ? -4.571 5.630 1.320 1.00 88.75 112 LEU A C 1
ATOM 861 O O . LEU A 1 112 ? -4.908 5.935 2.464 1.00 88.75 112 LEU A O 1
ATOM 865 N N . PHE A 1 113 ? -3.937 4.491 1.049 1.00 89.62 113 PHE A N 1
ATOM 866 C CA . PHE A 1 113 ? -3.599 3.500 2.068 1.00 89.62 113 PHE A CA 1
ATOM 867 C C . PHE A 1 113 ? -2.842 4.114 3.257 1.00 89.62 113 PHE A C 1
ATOM 869 O O . PHE A 1 113 ? -3.200 3.873 4.416 1.00 89.62 113 PHE A O 1
ATOM 876 N N . THR A 1 114 ? -1.840 4.951 2.981 1.00 87.69 114 THR A N 1
ATOM 877 C CA . THR A 1 114 ? -1.008 5.586 4.010 1.00 87.69 114 THR A CA 1
ATOM 878 C C . THR A 1 114 ? -1.811 6.580 4.848 1.00 87.69 114 THR A C 1
ATOM 880 O O . THR A 1 114 ? -1.799 6.488 6.075 1.00 87.69 114 THR A O 1
ATOM 883 N N . ILE A 1 115 ? -2.567 7.490 4.221 1.00 90.75 115 ILE A N 1
ATOM 884 C CA . ILE A 1 115 ? -3.374 8.508 4.921 1.00 90.75 115 ILE A CA 1
ATOM 885 C C . ILE A 1 115 ? -4.412 7.858 5.841 1.00 90.75 115 ILE A C 1
ATOM 887 O O . ILE A 1 115 ? -4.577 8.272 6.995 1.00 90.75 115 ILE A O 1
ATOM 891 N N . PHE A 1 116 ? -5.102 6.823 5.361 1.00 89.38 116 PHE A N 1
ATOM 892 C CA . PHE A 1 116 ? -6.111 6.138 6.167 1.00 89.38 116 PHE A CA 1
ATOM 893 C C . PHE A 1 116 ? -5.483 5.293 7.280 1.00 89.38 116 PHE A C 1
ATOM 895 O O . PHE A 1 116 ? -6.040 5.231 8.374 1.00 89.38 116 PHE A O 1
ATOM 902 N N . SER A 1 117 ? -4.281 4.750 7.075 1.00 87.62 117 SER A N 1
ATOM 903 C CA . SER A 1 117 ? -3.526 4.076 8.140 1.00 87.62 117 SER A CA 1
ATOM 904 C C . SER A 1 117 ? -3.027 5.049 9.219 1.00 87.62 117 SER A C 1
ATOM 906 O O . SER A 1 117 ? -3.106 4.730 10.405 1.00 87.62 117 SER A O 1
ATOM 908 N N . ILE A 1 118 ? -2.594 6.264 8.848 1.00 87.56 118 ILE A N 1
ATOM 909 C CA . ILE A 1 118 ? -2.290 7.351 9.804 1.00 87.56 118 ILE A CA 1
ATOM 910 C C . ILE A 1 118 ? -3.542 7.726 10.595 1.00 87.56 118 ILE A C 1
ATOM 912 O O . ILE A 1 118 ? -3.490 7.860 11.818 1.00 87.56 118 ILE A O 1
ATOM 916 N N . SER A 1 119 ? -4.672 7.869 9.905 1.00 86.38 119 SER A N 1
ATOM 917 C CA . SER A 1 119 ? -5.947 8.203 10.540 1.00 86.38 119 SER A CA 1
ATOM 918 C C . SER A 1 119 ? -6.377 7.125 11.543 1.00 86.38 119 SER A C 1
ATO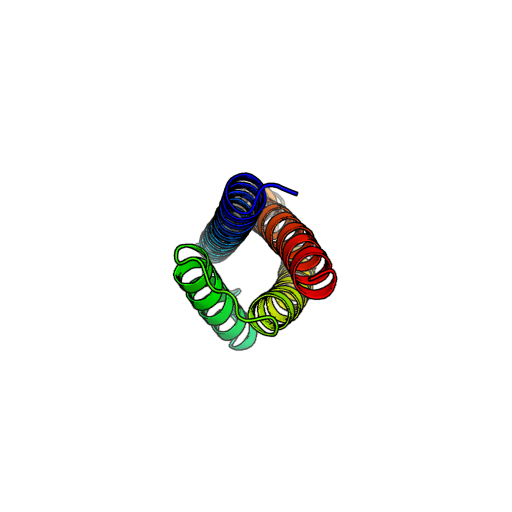M 920 O O . SER A 1 119 ? -6.771 7.466 12.660 1.00 86.38 119 SER A O 1
ATOM 922 N N . ASP A 1 120 ? -6.228 5.840 11.193 1.00 83.38 120 ASP A N 1
ATOM 923 C CA . ASP A 1 120 ? -6.502 4.717 12.103 1.00 83.38 120 ASP A CA 1
ATOM 924 C C . ASP A 1 120 ? -5.594 4.751 13.340 1.00 83.38 120 ASP A C 1
ATOM 926 O O . ASP A 1 120 ? -6.058 4.628 14.476 1.00 83.38 120 ASP A O 1
ATOM 930 N N . TYR A 1 121 ? -4.293 4.984 13.139 1.00 84.75 121 TYR A N 1
ATOM 931 C CA . TYR A 1 121 ? -3.339 5.097 14.241 1.00 84.75 121 TYR A CA 1
ATOM 932 C C . TYR A 1 121 ? -3.697 6.232 15.208 1.00 84.75 121 TYR A C 1
ATOM 934 O O . TYR A 1 121 ? -3.756 6.021 16.423 1.00 84.75 121 TYR A O 1
ATOM 942 N N . MET A 1 122 ? -3.958 7.431 14.679 1.00 83.50 122 MET A N 1
ATOM 943 C CA . MET A 1 122 ? -4.315 8.602 15.483 1.00 83.50 122 MET A CA 1
ATOM 944 C C . MET A 1 122 ? -5.580 8.350 16.305 1.00 83.50 122 MET A C 1
ATOM 946 O O . MET A 1 122 ? -5.632 8.715 17.481 1.00 83.50 122 MET A O 1
ATOM 950 N N . TYR A 1 123 ? -6.566 7.677 15.712 1.00 79.88 123 TYR A N 1
ATOM 951 C CA . TYR A 1 123 ? -7.809 7.328 16.386 1.00 79.88 123 TYR A CA 1
ATOM 952 C C . TYR A 1 123 ? -7.583 6.337 17.535 1.00 79.88 123 TYR A C 1
ATOM 954 O O . TYR A 1 123 ? -7.918 6.638 18.680 1.00 79.88 123 TYR A O 1
ATOM 962 N N . LYS A 1 124 ? -6.908 5.210 17.277 1.00 78.69 124 LYS A N 1
ATOM 963 C CA . LYS A 1 124 ? -6.604 4.183 18.295 1.00 78.69 124 LYS A CA 1
ATOM 964 C C . LYS A 1 124 ? -5.687 4.658 19.422 1.00 78.69 124 LYS A C 1
ATOM 966 O O . LYS A 1 124 ? -5.632 4.037 20.484 1.00 78.69 124 LYS A O 1
ATOM 971 N N . ARG A 1 125 ? -4.911 5.717 19.190 1.00 79.69 125 ARG A N 1
ATOM 972 C CA . ARG A 1 125 ? -4.077 6.346 20.221 1.00 79.69 125 ARG A CA 1
ATOM 973 C C . ARG A 1 125 ? -4.877 7.273 21.139 1.00 79.69 125 ARG A C 1
ATOM 975 O O . ARG A 1 125 ? -4.453 7.486 22.269 1.00 79.69 125 ARG A O 1
ATOM 982 N N . SER A 1 126 ? -5.984 7.835 20.654 1.00 74.19 126 SER A N 1
ATOM 983 C CA . SER A 1 126 ? -6.841 8.735 21.436 1.00 74.19 126 SER A CA 1
ATOM 984 C C . SER A 1 126 ? -7.743 8.017 22.450 1.00 74.19 126 SER A C 1
ATOM 986 O O . SER A 1 126 ? -8.312 8.677 23.317 1.00 74.19 126 SER A O 1
ATOM 988 N N . GLU A 1 127 ? -7.830 6.685 22.357 1.00 63.81 127 GLU A N 1
ATOM 989 C CA . GLU A 1 127 ? -8.506 5.771 23.293 1.00 63.81 127 GLU A CA 1
ATOM 990 C C . GLU A 1 127 ? -7.525 5.110 24.270 1.00 63.81 127 GLU A C 1
ATOM 992 O O . GLU A 1 127 ? -7.854 5.044 25.472 1.00 63.81 127 GLU A O 1
#

Secondary structure (DSSP, 8-state):
--HHHHHHHHHHHHHHHHHHHHHHHHHHHHHTTSTT---HHHHHHHHHHHHHHHHHHS----SSHHHHHHHHHHHHHHHHHHHHHHHHHH--HHHHHHHHHHHHHHHHHHHHHHHHHHHHHHHHHH-

Foldseek 3Di:
DPPVVLQVVLLVLLQQLLQLLVLLLQLLVQLPVDPDDDDPLSVVLSVLSVVSNVPSNDRDLDLCSLVSQLVSLVSQLVVLVVSLVCDVVPDDPVSCVRNVSSSVSNNRSSVSNNVSSVVSNVSSVVD

pLDDT: mean 76.66, std 9.57, range [51.22, 90.75]

Radius of gyration: 16.05 Å; chains: 1; bounding box: 36×18×50 Å